Protein AF-A0A1H4I1L8-F1 (afdb_monomer_lite)

Sequence (146 aa):
MKNIEIVENYEEAVNKAAEKGLDIAHLDPDAAIMTVNSYLVMDGITLPLVPVDISDLKEHDILSLKDDITLEVEEYRIVKILEEKVKKYLVLVKVNEENENEYNLYFYAFEESQHDLIILTEEEWPMVEKLYELSHQKPDLDLQLI

Radius of gyration: 23.28 Å; chains: 1; bounding box: 66×33×59 Å

Secondary structure (DSSP, 8-state):
--------SHHHHHHHHHHHT---TTS-HHHHHHHHHHHHHHHHHS-------GGG--TT-EEEEEPTTT--EEEEEEEEEEEETTEEEEEEEETTTTTSSS---EEEEEETTTTEEEEPPTTTHHHHHHHHHHHHT-S-------

Structure (mmCIF, N/CA/C/O backbone):
data_AF-A0A1H4I1L8-F1
#
_entry.id   AF-A0A1H4I1L8-F1
#
loop_
_atom_site.group_PDB
_atom_site.id
_atom_site.type_symbol
_atom_site.label_atom_id
_atom_site.label_alt_id
_atom_site.label_comp_id
_atom_site.label_asym_id
_atom_site.label_entity_id
_atom_site.label_seq_id
_atom_site.pdbx_PDB_ins_code
_atom_site.Cartn_x
_atom_site.Cartn_y
_atom_site.Cartn_z
_atom_site.occupancy
_atom_site.B_iso_or_equiv
_atom_site.auth_seq_id
_atom_site.auth_comp_id
_atom_site.auth_asym_id
_atom_site.auth_atom_id
_atom_site.pdbx_PDB_model_num
ATOM 1 N N . MET A 1 1 ? -0.814 -17.414 -18.791 1.00 44.81 1 MET A N 1
ATOM 2 C CA . MET A 1 1 ? 0.552 -17.150 -19.289 1.00 44.81 1 MET A CA 1
ATOM 3 C C . MET A 1 1 ? 0.443 -16.144 -20.420 1.00 44.81 1 MET A C 1
ATOM 5 O O . MET A 1 1 ? -0.312 -16.405 -21.348 1.00 44.81 1 MET A O 1
ATOM 9 N N . LYS A 1 2 ? 1.098 -14.982 -20.309 1.00 54.66 2 LYS A N 1
ATOM 10 C CA . LYS A 1 2 ? 1.248 -14.065 -21.449 1.00 54.66 2 LYS A CA 1
ATOM 11 C C . LYS A 1 2 ? 2.267 -14.685 -22.409 1.00 54.66 2 LYS A C 1
ATOM 13 O O . LYS A 1 2 ? 3.287 -15.190 -21.949 1.00 54.66 2 LYS A O 1
ATOM 18 N N . ASN A 1 3 ? 1.986 -14.675 -23.709 1.00 60.00 3 ASN A N 1
ATOM 19 C CA . ASN A 1 3 ? 2.992 -15.033 -24.705 1.00 60.00 3 ASN A CA 1
ATOM 20 C C . ASN A 1 3 ? 4.014 -13.896 -24.755 1.00 60.00 3 ASN A C 1
ATOM 22 O O . ASN A 1 3 ? 3.646 -12.762 -25.059 1.00 60.00 3 ASN A O 1
ATOM 26 N N . ILE A 1 4 ? 5.263 -14.195 -24.402 1.00 66.00 4 ILE A N 1
ATOM 27 C CA . ILE A 1 4 ? 6.373 -13.252 -24.531 1.00 66.00 4 ILE A CA 1
ATOM 28 C C . ILE A 1 4 ? 6.835 -13.328 -25.984 1.00 66.00 4 ILE A C 1
ATOM 30 O O . ILE A 1 4 ? 7.295 -14.373 -26.441 1.00 66.00 4 ILE A O 1
ATOM 34 N N . GLU A 1 5 ? 6.649 -12.237 -26.714 1.00 74.69 5 GLU A N 1
ATOM 35 C CA . GLU A 1 5 ? 7.195 -12.061 -28.055 1.00 74.69 5 GLU A CA 1
ATOM 36 C C . GLU A 1 5 ? 8.675 -11.680 -27.917 1.00 74.69 5 GLU A C 1
ATOM 38 O O . GLU A 1 5 ? 8.996 -10.748 -27.179 1.00 74.69 5 GLU A O 1
ATOM 43 N N . ILE A 1 6 ? 9.567 -12.420 -28.577 1.00 83.88 6 ILE A N 1
ATOM 44 C CA . ILE A 1 6 ? 11.008 -12.138 -28.632 1.00 83.88 6 ILE A CA 1
ATOM 45 C C . ILE A 1 6 ? 11.375 -11.657 -30.035 1.00 83.88 6 ILE A C 1
ATOM 47 O O . ILE A 1 6 ? 10.738 -12.050 -31.008 1.00 83.88 6 ILE A O 1
ATOM 51 N N . VAL A 1 7 ? 12.394 -10.809 -30.128 1.00 87.31 7 VAL A N 1
ATOM 52 C CA . VAL A 1 7 ? 12.977 -10.349 -31.391 1.00 87.31 7 VAL A CA 1
ATOM 53 C C . VAL A 1 7 ? 14.155 -11.242 -31.773 1.00 87.31 7 VAL A C 1
ATOM 55 O O . VAL A 1 7 ? 14.965 -11.608 -30.917 1.00 87.31 7 VAL A O 1
ATOM 58 N N . GLU A 1 8 ? 14.264 -11.599 -33.050 1.00 83.94 8 GLU A N 1
ATOM 59 C CA . GLU A 1 8 ? 15.277 -12.553 -33.535 1.00 83.94 8 GLU A CA 1
ATOM 60 C C . GLU A 1 8 ? 16.363 -11.892 -34.391 1.00 83.94 8 GLU A C 1
ATOM 62 O O . GLU A 1 8 ? 17.405 -12.493 -34.657 1.00 83.94 8 GLU A O 1
ATOM 67 N N . ASN A 1 9 ? 16.148 -10.647 -34.819 1.00 90.06 9 ASN A N 1
ATOM 68 C CA . ASN A 1 9 ? 17.097 -9.901 -35.635 1.00 90.06 9 ASN A CA 1
ATOM 69 C C . ASN A 1 9 ? 17.178 -8.419 -35.240 1.00 90.06 9 ASN A C 1
ATOM 71 O O . ASN A 1 9 ? 16.366 -7.890 -34.480 1.00 90.06 9 ASN A O 1
ATOM 75 N N . TYR A 1 10 ? 18.203 -7.745 -35.763 1.00 86.81 10 TYR A N 1
ATOM 76 C CA . TYR A 1 10 ? 18.510 -6.363 -35.404 1.00 86.81 10 TYR A CA 1
ATOM 77 C C . TYR A 1 10 ? 17.438 -5.370 -35.867 1.00 86.81 10 TYR A C 1
ATOM 79 O O . TYR A 1 10 ? 17.158 -4.406 -35.165 1.00 86.81 10 TYR A O 1
ATOM 87 N N . GLU A 1 11 ? 16.809 -5.605 -37.019 1.00 89.88 11 GLU A N 1
ATOM 88 C CA . GLU A 1 11 ? 15.750 -4.732 -37.536 1.00 89.88 11 GLU A CA 1
ATOM 89 C C . GLU A 1 11 ? 14.512 -4.768 -36.627 1.00 89.88 11 GLU A C 1
ATOM 91 O O . GLU A 1 11 ? 13.980 -3.723 -36.247 1.00 89.88 11 GLU A O 1
ATOM 96 N N . GLU A 1 12 ? 14.106 -5.962 -36.193 1.00 88.06 12 GLU A N 1
ATOM 97 C CA . GLU A 1 12 ? 13.058 -6.151 -35.189 1.00 88.06 12 GLU A CA 1
ATOM 98 C C . GLU A 1 12 ? 13.422 -5.500 -33.853 1.00 88.06 12 GLU A C 1
ATOM 100 O O . GLU A 1 12 ? 12.587 -4.816 -33.258 1.00 88.06 12 GLU A O 1
ATOM 105 N N . ALA A 1 13 ? 14.671 -5.652 -33.403 1.00 86.88 13 ALA A N 1
ATOM 106 C CA . ALA A 1 13 ? 15.148 -5.030 -32.172 1.00 86.88 13 ALA A CA 1
ATOM 107 C C . ALA A 1 13 ? 15.086 -3.495 -32.238 1.00 86.88 13 ALA A C 1
ATOM 109 O O . ALA A 1 13 ? 14.633 -2.871 -31.282 1.00 86.88 13 ALA A O 1
ATOM 110 N N . VAL A 1 14 ? 15.464 -2.881 -33.364 1.00 88.25 14 VAL A N 1
ATOM 111 C CA . VAL A 1 14 ? 15.383 -1.423 -33.576 1.00 88.25 14 VAL A CA 1
ATOM 112 C C . VAL A 1 14 ? 13.940 -0.930 -33.551 1.00 88.25 14 VAL A C 1
ATOM 114 O O . VAL A 1 14 ? 13.639 0.038 -32.850 1.00 88.25 14 VAL A O 1
ATOM 117 N N . ASN A 1 15 ? 13.035 -1.612 -34.253 1.00 89.38 15 ASN A N 1
ATOM 118 C CA . ASN A 1 15 ? 11.621 -1.241 -34.270 1.00 89.38 15 ASN A CA 1
ATOM 119 C C . ASN A 1 15 ? 11.001 -1.349 -32.869 1.00 89.38 15 ASN A C 1
ATOM 121 O O . ASN A 1 15 ? 10.355 -0.413 -32.396 1.00 89.38 15 ASN A O 1
ATOM 125 N N . LYS A 1 16 ? 11.267 -2.450 -32.157 1.00 86.38 16 LYS A N 1
ATOM 126 C CA . LYS A 1 16 ? 10.734 -2.680 -30.808 1.00 86.38 16 LYS A CA 1
ATOM 127 C C . LYS A 1 16 ? 11.350 -1.742 -29.766 1.00 86.38 16 LYS A C 1
ATOM 129 O O . LYS A 1 16 ? 10.652 -1.289 -28.861 1.00 86.38 16 LYS A O 1
ATOM 134 N N . ALA A 1 17 ? 12.635 -1.410 -29.898 1.00 87.06 17 ALA A N 1
ATOM 135 C CA . ALA A 1 17 ? 13.300 -0.427 -29.047 1.00 87.06 17 ALA A CA 1
ATOM 136 C C . ALA A 1 17 ? 12.702 0.973 -29.225 1.00 87.06 17 ALA A C 1
ATOM 138 O O . ALA A 1 17 ? 12.465 1.657 -28.232 1.00 87.06 17 ALA A O 1
ATOM 139 N N . ALA A 1 18 ? 12.382 1.373 -30.461 1.00 87.88 18 ALA A N 1
ATOM 140 C CA . ALA A 1 18 ? 11.712 2.641 -30.736 1.00 87.88 18 ALA A CA 1
ATOM 141 C C . ALA A 1 18 ? 10.293 2.693 -30.139 1.00 87.88 18 ALA A C 1
ATOM 143 O O . ALA A 1 18 ? 9.923 3.700 -29.540 1.00 87.88 18 ALA A O 1
ATOM 144 N N . GLU A 1 19 ? 9.522 1.603 -30.235 1.00 85.94 19 GLU A N 1
ATOM 145 C CA . GLU A 1 19 ? 8.193 1.492 -29.607 1.00 85.94 19 GLU A CA 1
ATOM 146 C C . GLU A 1 19 ? 8.245 1.601 -28.075 1.00 85.94 19 GLU A C 1
ATOM 148 O O . GLU A 1 19 ? 7.335 2.159 -27.461 1.00 85.94 19 GLU A O 1
ATOM 153 N N . LYS A 1 20 ? 9.299 1.060 -27.452 1.00 81.81 20 LYS A N 1
ATOM 154 C CA . LYS A 1 20 ? 9.466 0.992 -25.990 1.00 81.81 20 LYS A CA 1
ATOM 155 C C . LYS A 1 20 ? 10.345 2.107 -25.406 1.00 81.81 20 LYS A C 1
ATOM 157 O O . LYS A 1 20 ? 10.517 2.158 -24.192 1.00 81.81 20 LYS A O 1
ATOM 162 N N . GLY A 1 21 ? 10.888 2.998 -26.237 1.00 85.75 21 GLY A N 1
ATOM 163 C CA . GLY A 1 21 ? 11.751 4.104 -25.805 1.00 85.75 21 GLY A CA 1
ATOM 164 C C . GLY A 1 21 ? 13.131 3.677 -25.285 1.00 85.75 21 GLY A C 1
ATOM 165 O O . GLY A 1 21 ? 13.705 4.371 -24.449 1.00 85.75 21 GLY A O 1
ATOM 166 N N . LEU A 1 22 ? 13.661 2.542 -25.747 1.00 85.94 22 LEU A N 1
ATOM 167 C CA . LEU A 1 22 ? 14.980 2.034 -25.358 1.00 85.94 22 LEU A CA 1
ATOM 168 C C . LEU A 1 22 ? 16.076 2.613 -26.262 1.00 85.94 22 LEU A C 1
ATOM 170 O O . LEU A 1 22 ? 15.971 2.551 -27.487 1.00 85.94 22 LEU A O 1
ATOM 174 N N . ASP A 1 23 ? 17.158 3.121 -25.669 1.00 88.56 23 ASP A N 1
ATOM 175 C CA . ASP A 1 23 ? 18.343 3.541 -26.425 1.00 88.56 23 ASP A CA 1
ATOM 176 C C . ASP A 1 23 ? 19.295 2.358 -26.648 1.00 88.56 23 ASP A C 1
ATOM 178 O O . ASP A 1 23 ? 19.990 1.914 -25.733 1.00 88.56 23 ASP A O 1
ATOM 182 N N . ILE A 1 24 ? 19.324 1.864 -27.887 1.00 87.12 24 ILE A N 1
ATOM 183 C CA . ILE A 1 24 ? 20.206 0.777 -28.340 1.00 87.12 24 ILE A CA 1
ATOM 184 C C . ILE A 1 24 ? 21.128 1.203 -29.492 1.00 87.12 24 ILE A C 1
ATOM 186 O O . ILE A 1 24 ? 21.818 0.368 -30.072 1.00 87.12 24 ILE A O 1
ATOM 190 N N . ALA A 1 25 ? 21.149 2.492 -29.852 1.00 84.31 25 ALA A N 1
ATOM 191 C CA . ALA A 1 25 ? 21.831 2.976 -31.059 1.00 84.31 25 ALA A CA 1
ATOM 192 C C . ALA A 1 25 ? 23.363 2.845 -30.992 1.00 84.31 25 ALA A C 1
ATOM 194 O O . ALA A 1 25 ? 24.045 2.873 -32.015 1.00 84.31 25 ALA A O 1
ATOM 195 N N . HIS A 1 26 ? 23.901 2.715 -29.780 1.00 87.56 26 HIS A N 1
ATOM 196 C CA . HIS A 1 26 ? 25.325 2.576 -29.494 1.00 87.56 26 HIS A CA 1
ATOM 197 C C . HIS A 1 26 ? 25.774 1.113 -29.327 1.00 87.56 26 HIS A C 1
ATOM 199 O O . HIS A 1 26 ? 26.961 0.868 -29.111 1.00 87.56 26 HIS A O 1
ATOM 205 N N . LEU A 1 27 ? 24.843 0.155 -29.396 1.00 87.38 27 LEU A N 1
ATOM 206 C CA . LEU A 1 27 ? 25.108 -1.266 -29.193 1.00 87.38 27 LEU A CA 1
ATOM 207 C C . LEU A 1 27 ? 25.372 -1.975 -30.522 1.00 87.38 27 LEU A C 1
ATOM 209 O O . LEU A 1 27 ? 24.819 -1.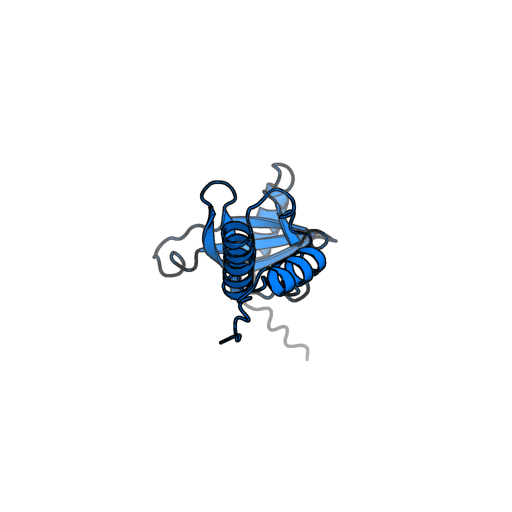615 -31.564 1.00 87.38 27 LEU A O 1
ATOM 213 N N . ASP A 1 28 ? 26.209 -3.010 -30.479 1.00 90.25 28 ASP A N 1
ATOM 214 C CA . ASP A 1 28 ? 26.336 -3.937 -31.598 1.00 90.25 28 ASP A CA 1
ATOM 215 C C . ASP A 1 28 ? 25.038 -4.753 -31.788 1.00 90.25 28 ASP A C 1
ATOM 217 O O . ASP A 1 28 ? 24.216 -4.837 -30.869 1.00 90.25 28 ASP A O 1
ATOM 221 N N . PRO A 1 29 ? 24.818 -5.341 -32.979 1.00 86.69 29 PRO A N 1
ATOM 222 C CA . PRO A 1 29 ? 23.552 -5.988 -33.308 1.00 86.69 29 PRO A CA 1
ATOM 223 C C . PRO A 1 29 ? 23.115 -7.083 -32.330 1.00 86.69 29 PRO A C 1
ATOM 225 O O . PRO A 1 29 ? 21.937 -7.142 -31.975 1.00 86.69 29 PRO A O 1
ATOM 228 N N . ASP A 1 30 ? 24.050 -7.904 -31.852 1.00 87.81 30 ASP A N 1
ATOM 229 C CA . ASP A 1 30 ? 23.746 -9.003 -30.934 1.00 87.81 30 ASP A CA 1
ATOM 230 C C . ASP A 1 30 ? 23.407 -8.461 -29.535 1.00 87.81 30 ASP A C 1
ATOM 232 O O . ASP A 1 30 ? 22.431 -8.890 -28.908 1.00 87.81 30 ASP A O 1
ATOM 236 N N . ALA A 1 31 ? 24.151 -7.454 -29.063 1.00 85.75 31 ALA A N 1
ATOM 237 C CA . ALA A 1 31 ? 23.878 -6.777 -27.795 1.00 85.75 31 ALA A CA 1
ATOM 238 C C . ALA A 1 31 ? 22.544 -6.009 -27.797 1.00 85.75 31 ALA A C 1
ATOM 240 O O . ALA A 1 31 ? 21.841 -5.986 -26.781 1.00 85.75 31 ALA A O 1
ATOM 241 N N . ALA A 1 32 ? 22.163 -5.420 -28.931 1.00 87.31 32 ALA A N 1
ATOM 242 C CA . ALA A 1 32 ? 20.878 -4.751 -29.104 1.00 87.31 32 ALA A CA 1
ATOM 243 C C . ALA A 1 32 ? 19.704 -5.741 -29.007 1.00 87.31 32 ALA A C 1
ATOM 245 O O . ALA A 1 32 ? 18.766 -5.507 -28.243 1.00 87.31 32 ALA A O 1
ATOM 246 N N . ILE A 1 33 ? 19.787 -6.879 -29.708 1.00 88.81 33 ILE A N 1
ATOM 247 C CA . ILE A 1 33 ? 18.779 -7.953 -29.650 1.00 88.81 33 ILE A CA 1
ATOM 248 C C . ILE A 1 33 ? 18.633 -8.471 -28.215 1.00 88.81 33 ILE A C 1
ATOM 250 O O . ILE A 1 33 ? 17.521 -8.587 -27.697 1.00 88.81 33 ILE A O 1
ATOM 254 N N . MET A 1 34 ? 19.752 -8.741 -27.538 1.00 86.81 34 MET A N 1
ATOM 255 C CA . MET A 1 34 ? 19.739 -9.264 -26.171 1.00 86.81 34 MET A CA 1
ATOM 256 C C . MET A 1 34 ? 19.155 -8.263 -25.166 1.00 86.81 34 MET A C 1
ATOM 258 O O . MET A 1 34 ? 18.388 -8.659 -24.285 1.00 86.81 34 MET A O 1
ATOM 262 N N . THR A 1 35 ? 19.468 -6.973 -25.311 1.00 85.81 35 THR A N 1
ATOM 263 C CA . THR A 1 35 ? 18.924 -5.895 -24.469 1.00 85.81 35 THR A CA 1
ATOM 264 C C . THR A 1 35 ? 17.409 -5.784 -24.621 1.00 85.81 35 THR A C 1
ATOM 266 O O . THR A 1 35 ? 16.686 -5.782 -23.624 1.00 85.81 35 THR A O 1
ATOM 269 N N . VAL A 1 36 ? 16.915 -5.765 -25.862 1.00 86.12 36 VAL A N 1
ATOM 270 C CA . VAL A 1 36 ? 15.477 -5.681 -26.148 1.00 86.12 36 VAL A CA 1
ATOM 271 C C . VAL A 1 36 ? 14.745 -6.924 -25.644 1.00 86.12 36 VAL A C 1
ATOM 273 O O . VAL A 1 36 ? 13.735 -6.793 -24.960 1.00 86.12 36 VAL A O 1
ATOM 276 N N . ASN A 1 37 ? 15.274 -8.126 -25.883 1.00 87.00 37 ASN A N 1
ATOM 277 C CA . ASN A 1 37 ? 14.667 -9.364 -25.386 1.00 87.00 37 ASN A CA 1
ATOM 278 C C . ASN A 1 37 ? 14.639 -9.434 -23.860 1.00 87.00 37 ASN A C 1
ATOM 280 O O . ASN A 1 37 ? 13.630 -9.831 -23.283 1.00 87.00 37 ASN A O 1
ATOM 284 N N . SER A 1 38 ? 15.712 -9.005 -23.196 1.00 83.44 38 SER A N 1
ATOM 285 C CA . SER A 1 38 ? 15.755 -8.952 -21.733 1.00 83.44 38 SER A CA 1
ATOM 286 C C . SER A 1 38 ? 14.690 -8.003 -21.188 1.00 83.44 38 SER A C 1
ATOM 288 O O . SER A 1 38 ? 14.006 -8.339 -20.225 1.00 83.44 38 SER A O 1
ATOM 290 N N . TYR A 1 39 ? 14.492 -6.856 -21.841 1.00 83.94 39 TYR A N 1
ATOM 291 C CA . TYR A 1 39 ? 13.427 -5.926 -21.490 1.00 83.94 39 TYR A CA 1
ATOM 292 C C . TYR A 1 39 ? 12.033 -6.526 -21.716 1.00 83.94 39 TYR A C 1
ATOM 294 O O . TYR A 1 39 ? 11.199 -6.444 -20.825 1.00 83.94 39 TYR A O 1
ATOM 302 N N . LEU A 1 40 ? 11.773 -7.172 -22.858 1.00 82.25 40 LEU A N 1
ATOM 303 C CA . LEU A 1 40 ? 10.475 -7.800 -23.159 1.00 82.25 40 LEU A CA 1
ATOM 304 C C . LEU A 1 40 ? 10.135 -8.935 -22.188 1.00 82.25 40 LEU A C 1
ATOM 306 O O . LEU A 1 40 ? 8.981 -9.098 -21.792 1.00 82.25 40 LEU A O 1
ATOM 310 N N . VAL A 1 41 ? 11.142 -9.708 -21.783 1.00 80.50 41 VAL A N 1
ATOM 311 C CA . VAL A 1 41 ? 10.998 -10.753 -20.768 1.00 80.50 41 VAL A CA 1
ATOM 312 C C . VAL A 1 41 ? 10.717 -10.132 -19.403 1.00 80.50 41 VAL A C 1
ATOM 314 O O . VAL A 1 41 ? 9.799 -10.583 -18.723 1.00 80.50 41 VAL A O 1
ATOM 317 N N . MET A 1 42 ? 11.445 -9.081 -19.015 1.00 73.12 42 MET A N 1
ATOM 318 C CA . MET A 1 42 ? 11.191 -8.368 -17.761 1.00 73.12 42 MET A CA 1
ATOM 319 C C . MET A 1 42 ? 9.791 -7.750 -17.745 1.00 73.12 42 MET A C 1
ATOM 321 O O . MET A 1 42 ? 9.049 -8.050 -16.825 1.00 73.12 42 MET A O 1
ATOM 325 N N . ASP A 1 43 ? 9.389 -7.016 -18.786 1.00 69.81 43 ASP A N 1
ATOM 326 C CA . ASP A 1 43 ? 8.043 -6.435 -18.973 1.00 69.81 43 ASP A CA 1
ATOM 327 C C . ASP A 1 43 ? 6.941 -7.517 -18.956 1.00 69.81 43 ASP A C 1
ATOM 329 O O . ASP A 1 43 ? 5.840 -7.322 -18.438 1.00 69.81 43 ASP A O 1
ATOM 333 N N . GLY A 1 44 ? 7.241 -8.702 -19.500 1.00 63.78 44 GLY A N 1
ATOM 334 C CA . GLY A 1 44 ? 6.335 -9.850 -19.538 1.00 63.78 44 GLY A CA 1
ATOM 335 C C . GLY A 1 44 ? 6.191 -10.603 -18.210 1.00 63.78 44 GLY A C 1
ATOM 336 O O . GLY A 1 44 ? 5.128 -11.185 -17.966 1.00 63.78 44 GLY A O 1
ATOM 337 N N . ILE A 1 45 ? 7.234 -10.607 -17.370 1.00 6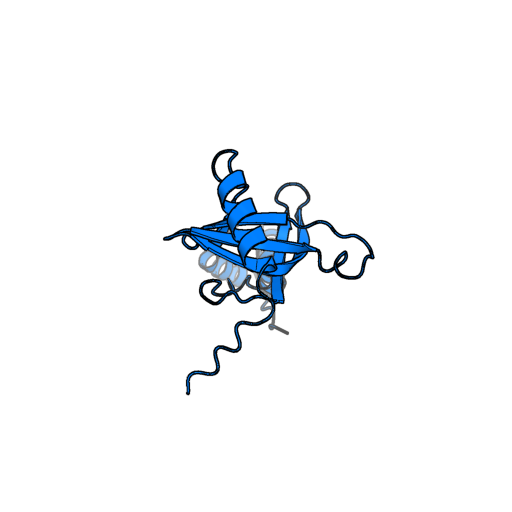4.75 45 ILE A N 1
ATOM 338 C CA . ILE A 1 45 ? 7.262 -11.252 -16.043 1.00 64.75 45 ILE A CA 1
ATOM 339 C C . ILE A 1 45 ? 6.839 -10.277 -14.944 1.00 64.75 45 ILE A C 1
ATOM 341 O O . ILE A 1 45 ? 6.230 -10.704 -13.961 1.00 64.75 45 ILE A O 1
ATOM 345 N N . THR A 1 46 ? 7.106 -8.978 -15.102 1.00 55.38 46 THR A N 1
ATOM 346 C CA . THR A 1 46 ? 6.501 -7.957 -14.257 1.00 55.38 46 THR A CA 1
ATOM 347 C C . THR A 1 46 ? 5.003 -8.036 -14.482 1.00 55.38 46 THR A C 1
ATOM 349 O O . THR A 1 46 ? 4.478 -7.674 -15.538 1.00 55.38 46 THR A O 1
ATOM 352 N N . LEU A 1 47 ? 4.298 -8.577 -13.486 1.00 52.59 47 LEU A N 1
ATOM 353 C CA . LEU A 1 47 ? 2.862 -8.402 -13.385 1.00 52.59 47 LEU A CA 1
ATOM 354 C C . LEU A 1 47 ? 2.604 -6.909 -13.604 1.00 52.59 47 LEU A C 1
ATOM 356 O O . LEU A 1 47 ? 3.308 -6.097 -12.995 1.00 52.59 47 LEU A O 1
ATOM 360 N N . PRO A 1 48 ? 1.636 -6.513 -14.450 1.00 41.06 48 PRO A N 1
ATOM 361 C CA . PRO A 1 48 ? 1.115 -5.177 -14.282 1.00 41.06 48 PRO A CA 1
ATOM 362 C C . PRO A 1 48 ? 0.704 -5.123 -12.810 1.00 41.06 48 PRO A C 1
ATOM 364 O O . PRO A 1 48 ? -0.142 -5.919 -12.390 1.00 41.06 48 PRO A O 1
ATOM 367 N N . LEU A 1 49 ? 1.319 -4.234 -12.023 1.00 46.72 49 LEU A N 1
ATOM 368 C CA . LEU A 1 49 ? 0.574 -3.635 -10.932 1.00 46.72 49 LEU A CA 1
ATOM 369 C C . LEU A 1 49 ? -0.589 -2.981 -11.659 1.00 46.72 49 LEU A C 1
ATOM 371 O O . LEU A 1 49 ? -0.478 -1.875 -12.172 1.00 46.72 49 LEU A O 1
ATOM 375 N N . VAL A 1 50 ? -1.666 -3.738 -11.846 1.00 40.41 50 VAL A N 1
ATOM 376 C CA . VAL A 1 50 ? -2.965 -3.127 -11.994 1.00 40.41 50 VAL A CA 1
ATOM 377 C C . VAL A 1 50 ? -3.075 -2.384 -10.674 1.00 40.41 50 VAL A C 1
ATOM 379 O O . VAL A 1 50 ? -3.077 -3.063 -9.642 1.00 40.41 50 VAL A O 1
ATOM 382 N N . PRO A 1 51 ? -3.027 -1.039 -10.658 1.00 41.84 51 PRO A N 1
ATOM 383 C CA . PRO A 1 51 ? -3.421 -0.346 -9.455 1.00 41.84 51 PRO A CA 1
ATOM 384 C C . PRO A 1 51 ? -4.838 -0.846 -9.218 1.00 41.84 51 PRO A C 1
ATOM 386 O O . PRO A 1 51 ? -5.729 -0.639 -10.047 1.00 41.84 51 PRO A O 1
ATOM 389 N N . VAL A 1 52 ? -5.007 -1.660 -8.177 1.00 44.38 52 VAL A N 1
ATOM 390 C CA . VAL A 1 52 ? -6.339 -1.951 -7.671 1.00 44.38 52 VAL A CA 1
ATOM 391 C C . VAL A 1 52 ? -6.930 -0.574 -7.446 1.00 44.38 52 VAL A C 1
ATOM 393 O O . VAL A 1 52 ? -6.275 0.263 -6.833 1.00 44.38 52 VAL A O 1
ATOM 396 N N . ASP A 1 53 ? -8.084 -0.304 -8.042 1.00 47.06 53 ASP A N 1
ATOM 397 C CA . ASP A 1 53 ? -8.795 0.945 -7.822 1.00 47.06 53 ASP A CA 1
ATOM 398 C C . ASP A 1 53 ? -9.201 0.967 -6.342 1.00 47.06 53 ASP A C 1
ATOM 400 O O . ASP A 1 53 ? -10.205 0.393 -5.928 1.00 47.06 53 ASP A O 1
ATOM 404 N N . ILE A 1 54 ? -8.315 1.512 -5.510 1.00 52.59 54 ILE A N 1
ATOM 405 C CA . ILE A 1 54 ? -8.396 1.453 -4.048 1.00 52.59 54 ILE A CA 1
ATOM 406 C C . ILE A 1 54 ? -9.399 2.470 -3.485 1.00 52.59 54 ILE A C 1
ATOM 408 O O . ILE A 1 54 ? -9.666 2.501 -2.285 1.00 52.59 54 ILE A O 1
ATOM 412 N N . SER A 1 55 ? -10.070 3.211 -4.370 1.00 53.84 55 SER A N 1
ATOM 413 C CA . SER A 1 55 ? -11.342 3.884 -4.098 1.00 53.84 55 SER A CA 1
ATOM 414 C C . SER A 1 55 ? -12.400 2.920 -3.526 1.00 53.84 55 SER A C 1
ATOM 416 O O . SER A 1 55 ? -13.269 3.351 -2.769 1.00 53.84 55 SE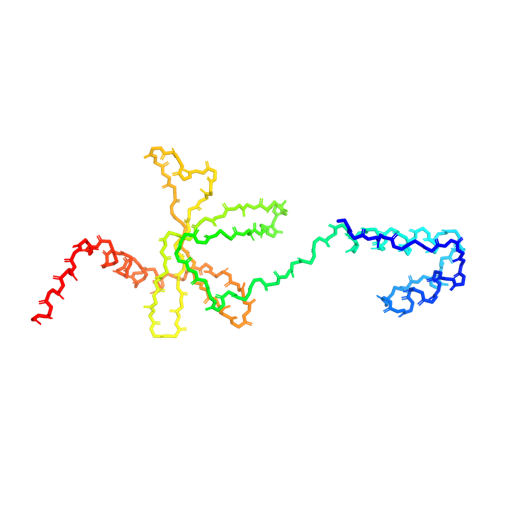R A O 1
ATOM 418 N N . ASP A 1 56 ? -12.290 1.623 -3.844 1.00 68.00 56 ASP A N 1
ATOM 419 C CA . ASP A 1 56 ? -13.177 0.542 -3.397 1.00 68.00 56 ASP A CA 1
ATOM 420 C C . ASP A 1 56 ? -12.607 -0.305 -2.241 1.00 68.00 56 ASP A C 1
ATOM 422 O O . ASP A 1 56 ? -13.130 -1.394 -1.982 1.00 68.00 56 ASP A O 1
ATOM 426 N N . LEU A 1 57 ? -11.561 0.162 -1.540 1.00 75.94 57 LEU A N 1
ATOM 427 C CA . LEU A 1 57 ? -10.989 -0.573 -0.406 1.00 75.94 57 LEU A CA 1
ATOM 428 C C . LEU A 1 57 ? -12.039 -0.914 0.648 1.00 75.94 57 LEU A C 1
ATOM 430 O O . LEU A 1 57 ? -12.792 -0.056 1.114 1.00 75.94 57 LEU A O 1
ATOM 434 N N . LYS A 1 58 ? -12.043 -2.181 1.060 1.00 82.38 58 LYS A N 1
ATOM 435 C CA . LYS A 1 58 ? -12.923 -2.715 2.096 1.00 82.38 58 LYS A CA 1
ATOM 436 C C . LYS A 1 58 ? -12.120 -3.308 3.236 1.00 82.38 58 LYS A C 1
ATOM 438 O O . LYS A 1 58 ? -10.979 -3.744 3.098 1.00 82.38 58 LYS A O 1
ATOM 443 N N . GLU A 1 59 ? -12.762 -3.354 4.395 1.00 84.75 59 GLU A N 1
ATOM 444 C CA . GLU A 1 59 ? -12.266 -4.156 5.506 1.00 84.75 59 GLU A CA 1
ATOM 445 C C . GLU A 1 59 ? -12.101 -5.612 5.046 1.00 84.75 59 GLU A C 1
ATOM 447 O O . GLU A 1 59 ? -12.921 -6.139 4.293 1.00 84.75 59 GLU A O 1
ATOM 452 N N . HIS A 1 60 ? -11.030 -6.245 5.514 1.00 86.44 60 HIS A N 1
ATOM 453 C CA . HIS A 1 60 ? -10.538 -7.574 5.150 1.00 86.44 60 HIS A CA 1
ATOM 454 C C . HIS A 1 60 ? -9.850 -7.720 3.788 1.00 86.44 60 HIS A C 1
ATOM 456 O O . HIS A 1 60 ? -9.305 -8.805 3.539 1.00 86.44 60 HIS A O 1
ATOM 462 N N . ASP A 1 61 ? -9.794 -6.670 2.962 1.00 86.44 61 ASP A N 1
ATOM 463 C CA . ASP A 1 61 ? -8.964 -6.681 1.754 1.00 86.44 61 ASP A CA 1
ATOM 464 C C . ASP A 1 61 ? -7.480 -6.852 2.109 1.00 86.44 61 ASP A C 1
ATOM 466 O O . ASP A 1 61 ? -7.028 -6.481 3.198 1.00 86.44 61 ASP A O 1
ATOM 470 N N . ILE A 1 62 ? -6.725 -7.446 1.182 1.00 87.31 62 ILE A N 1
ATOM 471 C CA . ILE A 1 62 ? -5.283 -7.666 1.316 1.00 87.31 62 ILE A CA 1
ATOM 472 C C . ILE A 1 62 ? -4.554 -6.682 0.404 1.00 87.31 62 ILE A C 1
ATOM 474 O O . ILE A 1 62 ? -4.806 -6.624 -0.799 1.00 87.31 62 ILE A O 1
ATOM 478 N N . LEU A 1 63 ? -3.632 -5.933 0.995 1.00 86.19 63 LEU A N 1
ATOM 479 C CA . LEU A 1 63 ? -2.711 -5.026 0.336 1.00 86.19 63 LEU A CA 1
ATOM 480 C C . LEU A 1 63 ? -1.337 -5.681 0.238 1.00 86.19 63 LEU A C 1
ATOM 482 O O . LEU A 1 63 ? -0.810 -6.173 1.234 1.00 86.19 63 LEU A O 1
ATOM 486 N N . SER A 1 64 ? -0.732 -5.640 -0.944 1.00 85.31 64 SER A N 1
ATOM 487 C CA . SER A 1 64 ? 0.683 -5.969 -1.118 1.00 85.31 64 SER A CA 1
ATOM 488 C C . SER A 1 64 ? 1.477 -4.670 -1.097 1.00 85.31 64 SER A C 1
ATOM 490 O O . SER A 1 64 ? 1.394 -3.877 -2.036 1.00 85.31 64 SER A O 1
ATOM 492 N N . LEU A 1 65 ? 2.221 -4.440 -0.021 1.00 82.56 65 LEU A N 1
ATOM 493 C CA . LEU A 1 65 ? 3.058 -3.259 0.145 1.00 82.56 65 LEU A CA 1
ATOM 494 C C . LEU A 1 65 ? 4.502 -3.632 -0.153 1.00 82.56 65 LEU A C 1
ATOM 496 O O . LEU A 1 65 ? 4.999 -4.657 0.311 1.00 82.56 65 LEU A O 1
ATOM 500 N N . LYS A 1 66 ? 5.172 -2.799 -0.944 1.00 79.69 66 LYS A N 1
ATOM 501 C CA . LYS A 1 66 ? 6.597 -2.938 -1.208 1.00 79.69 66 LYS A CA 1
ATOM 502 C C . LYS A 1 66 ? 7.351 -1.956 -0.327 1.00 79.69 66 LYS A C 1
ATOM 504 O O . LYS A 1 66 ? 7.071 -0.764 -0.370 1.00 79.69 66 LYS A O 1
ATOM 509 N N . ASP A 1 67 ? 8.304 -2.460 0.440 1.00 71.38 67 ASP A N 1
ATOM 510 C CA . ASP A 1 67 ? 9.211 -1.613 1.205 1.00 71.38 67 ASP A CA 1
ATOM 511 C C . ASP A 1 67 ? 10.261 -1.011 0.256 1.00 71.38 67 ASP A C 1
ATOM 513 O O . ASP A 1 67 ? 10.953 -1.728 -0.471 1.00 71.38 67 ASP A O 1
ATOM 517 N N . ASP A 1 68 ? 10.376 0.316 0.229 1.00 67.94 68 ASP A N 1
ATOM 518 C CA . ASP A 1 68 ? 11.303 1.015 -0.669 1.00 67.94 68 ASP A CA 1
ATOM 519 C C . ASP A 1 68 ? 12.784 0.816 -0.302 1.00 67.94 68 ASP A C 1
ATOM 521 O O . ASP A 1 68 ? 13.666 1.024 -1.140 1.00 67.94 68 ASP A O 1
ATOM 525 N N . ILE A 1 69 ? 13.079 0.407 0.935 1.00 72.12 69 ILE A N 1
ATOM 526 C CA . ILE A 1 69 ? 14.431 0.181 1.452 1.00 72.12 69 ILE A CA 1
ATOM 527 C C . ILE A 1 69 ? 14.857 -1.265 1.197 1.00 72.12 69 ILE A C 1
ATOM 529 O O . ILE A 1 69 ? 15.942 -1.502 0.662 1.00 72.12 69 ILE A O 1
ATOM 533 N N . THR A 1 70 ? 14.033 -2.237 1.594 1.00 74.44 70 THR A N 1
ATOM 534 C CA . THR A 1 70 ? 14.376 -3.666 1.478 1.00 74.44 70 THR A CA 1
ATOM 535 C C . THR A 1 70 ? 13.977 -4.262 0.130 1.00 74.44 70 THR A C 1
ATOM 537 O O . THR A 1 70 ? 14.507 -5.305 -0.254 1.00 74.44 70 THR A O 1
ATOM 540 N N . LEU A 1 71 ? 13.091 -3.592 -0.618 1.00 74.44 71 LEU A N 1
ATOM 541 C CA . LEU A 1 71 ? 12.445 -4.074 -1.845 1.00 74.44 71 LEU A CA 1
ATOM 542 C C . LEU A 1 71 ? 11.610 -5.346 -1.651 1.00 74.44 71 LEU A C 1
ATOM 544 O O . LEU A 1 71 ? 11.149 -5.925 -2.641 1.00 74.44 71 LEU A O 1
ATOM 548 N N . GLU A 1 72 ? 11.407 -5.771 -0.406 1.00 77.62 72 GLU A N 1
ATOM 549 C CA . GLU A 1 72 ? 10.558 -6.903 -0.072 1.00 77.62 72 GLU A CA 1
ATOM 550 C C . GLU A 1 72 ? 9.090 -6.506 -0.221 1.00 77.62 72 GLU A C 1
ATOM 552 O O . GLU A 1 72 ? 8.692 -5.370 0.044 1.00 77.62 72 GLU A O 1
ATOM 557 N N . VAL A 1 73 ? 8.291 -7.456 -0.701 1.00 81.19 73 VAL A N 1
ATOM 558 C CA . VAL A 1 73 ? 6.843 -7.304 -0.795 1.00 81.19 73 VAL A CA 1
ATOM 559 C C . VAL A 1 73 ? 6.239 -8.053 0.378 1.00 81.19 73 VAL A C 1
ATOM 561 O O . VAL A 1 73 ? 6.414 -9.266 0.496 1.00 81.19 73 VAL A O 1
ATOM 564 N N . GLU A 1 74 ? 5.530 -7.326 1.226 1.00 84.19 74 GLU A N 1
ATOM 565 C CA . GLU A 1 74 ? 4.803 -7.867 2.365 1.00 84.19 74 GLU A CA 1
ATOM 566 C C . GLU A 1 74 ? 3.295 -7.708 2.152 1.00 84.19 74 GLU A C 1
ATOM 568 O O . GLU A 1 74 ? 2.820 -6.753 1.534 1.00 84.19 74 GLU A O 1
ATOM 573 N N . GLU A 1 75 ? 2.528 -8.665 2.669 1.00 88.31 75 GLU A N 1
ATOM 574 C CA . GLU A 1 75 ? 1.072 -8.659 2.579 1.00 88.31 75 GLU A CA 1
ATOM 575 C C . GLU A 1 75 ? 0.456 -8.213 3.902 1.00 88.31 75 GLU A C 1
ATOM 577 O O . GLU A 1 75 ? 0.770 -8.738 4.974 1.00 88.31 75 GLU A O 1
ATOM 582 N N . TYR A 1 76 ? -0.469 -7.266 3.808 1.00 89.62 76 TYR A N 1
ATOM 583 C CA . TYR A 1 76 ? -1.173 -6.677 4.933 1.00 89.62 76 TYR A CA 1
ATOM 584 C C . TYR A 1 76 ? -2.674 -6.808 4.730 1.00 89.62 76 TYR A C 1
ATOM 586 O O . TYR A 1 76 ? -3.186 -6.504 3.657 1.00 89.62 76 TYR A O 1
ATOM 594 N N . ARG A 1 77 ? -3.406 -7.213 5.764 1.00 88.88 77 ARG A N 1
ATOM 595 C CA . ARG A 1 77 ? -4.867 -7.196 5.762 1.00 88.88 77 ARG A CA 1
ATOM 596 C C . ARG A 1 77 ? -5.379 -5.904 6.377 1.00 88.88 77 ARG A C 1
ATOM 598 O O . ARG A 1 77 ? -4.929 -5.502 7.449 1.00 88.88 77 ARG A O 1
ATOM 605 N N . ILE A 1 78 ? -6.373 -5.300 5.736 1.00 90.25 78 ILE A N 1
ATOM 606 C CA . ILE A 1 78 ? -7.108 -4.168 6.295 1.00 90.25 78 ILE A CA 1
ATOM 607 C C . ILE A 1 78 ? -8.018 -4.680 7.409 1.00 90.25 78 ILE A C 1
ATOM 609 O O . ILE A 1 78 ? -8.995 -5.381 7.163 1.00 90.25 78 ILE A O 1
ATOM 613 N N . VAL A 1 79 ? -7.706 -4.325 8.649 1.00 90.12 79 VAL A N 1
ATOM 614 C CA . VAL A 1 79 ? -8.531 -4.643 9.820 1.00 90.12 79 VAL A CA 1
ATOM 615 C C . VAL A 1 79 ? -9.688 -3.660 9.929 1.00 90.12 79 VAL A C 1
ATOM 617 O O . VAL A 1 79 ? -10.816 -4.045 10.230 1.00 90.12 79 VAL A O 1
ATOM 620 N N . LYS A 1 80 ? -9.406 -2.378 9.684 1.00 87.94 80 LYS A N 1
ATOM 621 C CA . LYS A 1 80 ? -10.384 -1.303 9.800 1.00 87.94 80 LYS A CA 1
ATOM 622 C C . LYS A 1 80 ? -10.055 -0.168 8.846 1.00 87.94 80 LYS A C 1
ATOM 624 O O . LYS A 1 80 ? -8.883 0.151 8.644 1.00 87.94 80 LYS A O 1
ATOM 629 N N . ILE A 1 81 ? -11.098 0.470 8.329 1.00 88.94 81 ILE A N 1
ATOM 630 C CA . ILE A 1 81 ? -10.993 1.748 7.625 1.00 88.94 81 ILE A CA 1
ATOM 631 C C . ILE A 1 81 ? -11.645 2.802 8.515 1.00 88.94 81 ILE A C 1
ATOM 633 O O . ILE A 1 81 ? -12.816 2.689 8.878 1.00 88.94 81 ILE A O 1
ATOM 637 N N . LEU A 1 82 ? -10.867 3.802 8.917 1.00 88.81 82 LEU A N 1
ATOM 638 C CA . LEU A 1 82 ? -11.338 4.924 9.722 1.00 88.81 82 LEU A CA 1
ATOM 639 C C . LEU A 1 82 ? -11.427 6.153 8.823 1.00 88.81 82 LEU A C 1
ATOM 641 O O . LEU A 1 82 ? -10.519 6.426 8.041 1.00 88.81 82 LEU A O 1
ATOM 645 N N . GLU A 1 83 ? -12.502 6.920 8.950 1.00 85.19 83 GLU A N 1
ATOM 646 C CA . GLU A 1 83 ? -12.728 8.100 8.119 1.00 85.19 83 GLU A CA 1
ATOM 647 C C . GLU A 1 83 ? -12.986 9.325 8.992 1.00 85.19 83 GLU A C 1
ATOM 649 O O . GLU A 1 83 ? -13.800 9.285 9.916 1.00 85.19 83 GLU A O 1
ATOM 654 N N . GLU A 1 84 ? -12.315 10.431 8.672 1.00 80.69 84 GLU A N 1
ATOM 655 C CA . GLU A 1 84 ? -12.583 11.742 9.260 1.00 80.69 84 GLU A CA 1
ATOM 656 C C . GLU A 1 84 ? -12.564 12.798 8.153 1.00 80.69 84 GLU A C 1
ATOM 658 O O . GLU A 1 84 ? -11.529 13.126 7.565 1.00 80.69 84 GLU A O 1
ATOM 663 N N . LYS A 1 85 ? -13.739 13.378 7.890 1.00 80.06 85 LYS A N 1
ATOM 664 C CA . LYS A 1 85 ? -13.970 14.377 6.837 1.00 80.06 85 LYS A CA 1
ATOM 665 C C . LYS A 1 85 ? -13.589 13.860 5.445 1.00 80.06 85 LYS A C 1
ATOM 667 O O . LYS A 1 85 ? -14.395 13.200 4.810 1.00 80.06 85 LYS A O 1
ATOM 672 N N . VAL A 1 86 ? -12.403 14.227 4.965 1.00 77.75 86 VAL A N 1
ATOM 673 C CA . VAL A 1 86 ? -11.873 13.897 3.630 1.00 77.75 86 VAL A CA 1
ATOM 674 C C . VAL A 1 86 ? -10.646 12.993 3.707 1.00 77.75 86 VAL A C 1
ATOM 676 O O . VAL A 1 86 ? -10.070 12.665 2.678 1.00 77.75 86 VAL A O 1
ATOM 679 N N . LYS A 1 87 ? -10.210 12.630 4.917 1.00 81.94 87 LYS A N 1
ATOM 680 C CA . LYS A 1 87 ? -9.064 11.752 5.127 1.00 81.94 87 LYS A CA 1
ATOM 681 C C . LYS A 1 87 ? -9.549 10.359 5.495 1.00 81.94 87 LYS A C 1
ATOM 683 O O . LYS A 1 87 ? -10.424 10.208 6.352 1.00 81.94 87 LYS A O 1
ATOM 688 N N . LYS A 1 88 ? -8.936 9.362 4.864 1.00 86.94 88 LYS A N 1
ATOM 689 C CA . LYS A 1 88 ? -9.091 7.951 5.201 1.00 86.94 88 LYS A CA 1
ATOM 690 C C . LYS A 1 88 ? -7.828 7.465 5.892 1.00 86.94 88 LYS A C 1
ATOM 692 O O . LYS A 1 88 ? -6.719 7.864 5.539 1.00 86.94 88 LYS A O 1
ATOM 697 N N . TYR A 1 89 ? -8.009 6.600 6.871 1.00 90.00 89 TYR A N 1
ATOM 698 C CA . TYR A 1 89 ? -6.941 5.981 7.632 1.00 90.00 89 TYR A CA 1
ATOM 699 C C . TYR A 1 89 ? -7.137 4.472 7.599 1.00 90.00 89 TYR A C 1
ATOM 701 O O . TYR A 1 89 ? -8.245 3.979 7.821 1.00 90.00 89 TYR A O 1
ATOM 709 N N . LEU A 1 90 ? -6.065 3.740 7.319 1.00 90.50 90 LEU A N 1
ATOM 710 C CA . LEU A 1 90 ? -6.080 2.286 7.272 1.00 90.50 90 LEU A CA 1
ATOM 711 C C . LEU A 1 90 ? -5.401 1.727 8.510 1.00 90.50 90 LEU A C 1
ATOM 713 O O . LEU A 1 90 ? -4.301 2.148 8.878 1.00 90.50 90 LEU A O 1
ATOM 717 N N . VAL A 1 91 ? -6.067 0.753 9.119 1.00 91.31 91 VAL A N 1
ATOM 718 C CA . VAL A 1 91 ? -5.495 -0.081 10.169 1.00 91.31 91 VAL A CA 1
ATOM 719 C C . VAL A 1 91 ? -5.170 -1.428 9.559 1.00 91.31 91 VAL A C 1
ATOM 721 O O . VAL A 1 91 ? -6.060 -2.116 9.056 1.00 91.31 91 VAL A O 1
ATOM 724 N N . LEU A 1 92 ? -3.896 -1.786 9.589 1.00 91.38 92 LEU A N 1
ATOM 725 C CA . LEU A 1 92 ? -3.339 -2.934 8.899 1.00 91.38 92 LEU A CA 1
ATOM 726 C C . LEU A 1 92 ? -2.746 -3.928 9.896 1.00 91.38 92 LEU A C 1
ATOM 728 O O . LEU A 1 92 ? -2.161 -3.538 10.905 1.00 91.38 92 LEU A O 1
ATOM 732 N N . VAL A 1 93 ? -2.849 -5.211 9.576 1.00 91.31 93 VAL A N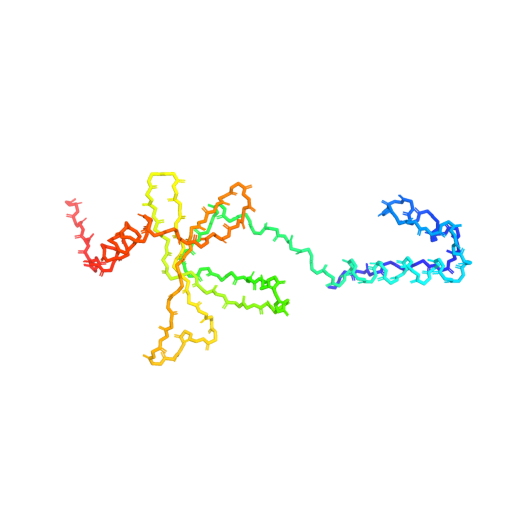 1
ATOM 733 C CA . VAL A 1 93 ? -2.113 -6.297 10.236 1.00 91.31 93 VAL A CA 1
ATOM 734 C C . VAL A 1 93 ? -1.345 -7.064 9.172 1.00 91.31 93 VAL A C 1
ATOM 736 O O . VAL A 1 93 ? -1.857 -7.252 8.068 1.00 91.31 93 VAL A O 1
ATOM 739 N N . LYS A 1 94 ? -0.122 -7.506 9.464 1.00 88.38 94 LYS A N 1
ATOM 740 C CA . LYS A 1 94 ? 0.595 -8.367 8.522 1.00 88.38 94 LYS A CA 1
ATOM 741 C C . LYS A 1 94 ? -0.099 -9.723 8.429 1.00 88.38 94 LYS A C 1
ATOM 743 O O . LYS A 1 94 ? -0.415 -10.334 9.448 1.00 88.38 94 LYS A O 1
ATOM 748 N N . VAL A 1 95 ? -0.307 -10.224 7.213 1.00 87.38 95 VAL A N 1
ATOM 749 C CA . VAL A 1 95 ? -1.006 -11.502 6.979 1.00 87.38 95 VAL A CA 1
ATOM 750 C C . VAL A 1 95 ? -0.247 -12.684 7.598 1.00 87.38 95 VAL A C 1
ATOM 752 O O . VAL A 1 95 ? -0.856 -13.654 8.040 1.00 87.38 95 VAL A O 1
ATOM 755 N N . ASN A 1 96 ? 1.082 -12.613 7.673 1.00 85.81 96 ASN A N 1
ATOM 756 C CA . ASN A 1 96 ? 1.898 -13.646 8.318 1.00 85.81 96 ASN A CA 1
ATOM 757 C C . ASN A 1 96 ? 1.816 -13.627 9.859 1.00 85.81 96 ASN A C 1
ATOM 759 O O . ASN A 1 96 ? 2.049 -14.668 10.466 1.00 85.81 96 ASN A O 1
ATOM 763 N N . GLU A 1 97 ? 1.448 -12.496 10.467 1.00 85.56 97 GLU A N 1
ATOM 764 C CA . GLU A 1 97 ? 1.329 -12.313 11.923 1.00 85.56 97 GLU A CA 1
ATOM 765 C C . GLU A 1 97 ? -0.130 -12.408 12.411 1.00 85.56 97 GLU A C 1
ATOM 767 O O . GLU A 1 97 ? -0.371 -12.575 13.602 1.00 85.56 97 GLU A O 1
ATOM 772 N N . GLU A 1 98 ? -1.132 -12.359 11.521 1.00 80.19 98 GLU A N 1
ATOM 773 C CA . GLU A 1 98 ? -2.557 -12.279 11.905 1.00 80.19 98 GLU A CA 1
ATOM 774 C C . GLU A 1 98 ? -3.075 -13.478 12.724 1.00 80.19 98 GLU A C 1
ATOM 776 O O . GLU A 1 98 ? -4.111 -13.383 13.380 1.00 80.19 98 GLU A O 1
ATOM 781 N N . ASN A 1 99 ? -2.366 -14.611 12.683 1.00 79.19 99 ASN A N 1
ATOM 782 C CA . ASN A 1 99 ? -2.702 -15.832 13.424 1.00 79.19 99 ASN A CA 1
ATOM 783 C C . ASN A 1 99 ? -1.907 -15.987 14.732 1.00 79.19 99 ASN A C 1
ATOM 785 O O . ASN A 1 99 ? -2.032 -17.013 15.409 1.00 79.19 99 ASN A O 1
ATOM 789 N N . GLU A 1 100 ? -1.062 -15.017 15.077 1.00 80.31 100 GLU A N 1
ATOM 790 C CA . GLU A 1 100 ? -0.319 -15.020 16.331 1.00 80.31 100 GLU A CA 1
ATOM 791 C C . GLU A 1 100 ? -1.222 -14.630 17.511 1.00 80.31 100 GLU A C 1
ATOM 793 O O . GLU A 1 100 ? -2.222 -13.929 17.364 1.00 80.31 100 GLU A O 1
ATOM 798 N N . ASN A 1 101 ? -0.880 -15.106 18.714 1.00 76.12 101 ASN A N 1
ATOM 799 C CA . ASN A 1 101 ? -1.645 -14.785 19.927 1.00 76.12 101 ASN A CA 1
ATOM 800 C C . ASN A 1 101 ? -1.597 -13.286 20.269 1.00 76.12 101 ASN A C 1
ATOM 802 O O . ASN A 1 101 ? -2.503 -12.774 20.921 1.00 76.12 101 ASN A O 1
ATOM 806 N N . GLU A 1 102 ? -0.529 -12.612 19.851 1.00 81.00 102 GLU A N 1
ATOM 807 C CA . GLU A 1 102 ? -0.329 -11.173 19.951 1.00 81.00 102 GLU A CA 1
ATOM 808 C C . GLU A 1 102 ? 0.245 -10.719 18.610 1.00 81.00 102 GLU A C 1
ATOM 810 O O . GLU A 1 102 ? 1.226 -11.293 18.148 1.00 81.00 102 GLU A O 1
ATOM 815 N N . TYR A 1 103 ? -0.367 -9.718 17.982 1.00 83.81 103 TYR A N 1
ATOM 816 C CA . TYR A 1 103 ? 0.072 -9.185 16.695 1.00 83.81 103 TYR A CA 1
ATOM 817 C C . TYR A 1 103 ? 0.091 -7.661 16.725 1.00 83.81 103 TYR A C 1
ATOM 819 O O . TYR A 1 103 ? -0.632 -7.020 17.496 1.00 83.81 103 TYR A O 1
ATOM 827 N N . ASN A 1 104 ? 0.926 -7.076 15.870 1.00 87.19 104 ASN A N 1
ATOM 828 C CA . ASN A 1 104 ? 1.045 -5.630 15.763 1.00 87.19 104 ASN A CA 1
ATOM 829 C C . ASN A 1 104 ? 0.003 -5.066 14.798 1.00 87.19 104 ASN A C 1
ATOM 831 O O . ASN A 1 104 ? -0.289 -5.641 13.749 1.00 87.19 104 ASN A O 1
ATOM 835 N N . LEU A 1 105 ? -0.526 -3.899 15.155 1.00 89.06 105 LEU A N 1
ATOM 836 C CA . LEU A 1 105 ? -1.382 -3.106 14.287 1.00 89.06 105 LEU A CA 1
ATOM 837 C C . LEU A 1 105 ? -0.611 -1.901 13.776 1.00 89.06 105 LEU A C 1
ATOM 839 O O . LEU A 1 105 ? 0.013 -1.170 14.546 1.00 89.06 105 LEU A O 1
ATOM 843 N N . TYR A 1 106 ? -0.701 -1.685 12.473 1.00 90.50 106 TYR A N 1
ATOM 844 C CA . TYR A 1 106 ? -0.059 -0.583 11.783 1.00 90.50 106 TYR A CA 1
ATOM 845 C C . TYR A 1 106 ? -1.114 0.416 11.326 1.00 90.50 106 TYR A C 1
ATOM 847 O O . TYR A 1 106 ? -2.160 0.032 10.806 1.00 90.50 106 TYR A O 1
ATOM 855 N N . PHE A 1 107 ? -0.842 1.702 11.516 1.00 91.88 107 PHE A N 1
ATOM 856 C CA . PHE A 1 107 ? -1.789 2.775 11.234 1.00 91.88 107 PHE A CA 1
ATOM 857 C C . PHE A 1 107 ? -1.181 3.738 10.222 1.00 91.88 107 PHE A C 1
ATOM 859 O O . PHE A 1 107 ? -0.110 4.298 10.462 1.00 91.88 107 PHE A O 1
ATOM 866 N N . TYR A 1 108 ? -1.890 3.956 9.119 1.00 90.88 108 TYR A N 1
ATOM 867 C CA . TYR A 1 108 ? -1.449 4.836 8.040 1.00 90.88 108 TYR A CA 1
ATOM 868 C C . TYR A 1 108 ? -2.578 5.754 7.587 1.00 90.88 108 TYR A C 1
ATOM 870 O O . TYR A 1 108 ? -3.747 5.367 7.584 1.00 90.88 108 TYR A O 1
ATOM 878 N N . ALA A 1 109 ? -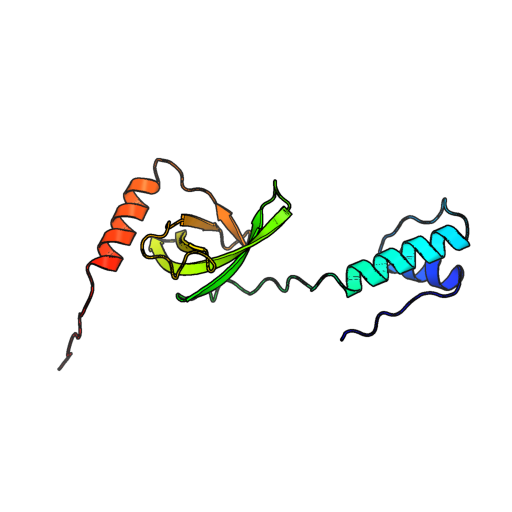2.226 6.969 7.174 1.00 89.19 109 ALA A N 1
ATOM 879 C CA . ALA A 1 109 ? -3.115 7.798 6.374 1.00 89.19 109 ALA A CA 1
ATOM 880 C C . ALA A 1 109 ? -3.081 7.305 4.928 1.00 89.19 109 ALA A C 1
ATOM 882 O O . ALA A 1 109 ? -2.022 6.947 4.419 1.00 89.19 109 ALA A O 1
ATOM 883 N N . PHE A 1 110 ? -4.233 7.300 4.272 1.00 87.50 110 PHE A N 1
ATOM 884 C CA . PHE A 1 110 ? -4.347 6.919 2.875 1.00 87.50 110 PHE A CA 1
ATOM 885 C C . PHE A 1 110 ? -4.611 8.155 2.018 1.00 87.50 110 PHE A C 1
ATOM 887 O O . PHE A 1 110 ? -5.616 8.848 2.203 1.00 87.50 110 PHE A O 1
ATOM 894 N N . GLU A 1 111 ? -3.696 8.440 1.092 1.00 83.81 111 GLU A N 1
ATOM 895 C CA . GLU A 1 111 ? -3.847 9.517 0.119 1.00 83.81 111 GLU A CA 1
ATOM 896 C C . GLU A 1 111 ? -4.372 8.958 -1.207 1.00 83.81 111 GLU A C 1
ATOM 898 O O . GLU A 1 111 ? -3.615 8.461 -2.038 1.00 83.81 111 GLU A O 1
ATOM 903 N N . GLU A 1 112 ? -5.683 9.085 -1.430 1.00 76.06 112 GLU A N 1
ATOM 904 C CA . GLU A 1 112 ? -6.357 8.547 -2.622 1.00 76.06 112 GLU A CA 1
ATOM 905 C C . GLU A 1 112 ? -5.767 9.072 -3.938 1.00 76.06 112 GLU A C 1
ATOM 907 O O . GLU A 1 112 ? -5.684 8.332 -4.910 1.00 76.06 112 GLU A O 1
ATOM 912 N N . SER A 1 113 ? -5.321 10.333 -3.985 1.00 76.00 113 SER A N 1
ATOM 913 C CA . SER A 1 113 ? -4.776 10.929 -5.212 1.00 76.00 113 SER A CA 1
ATOM 914 C C . SER A 1 113 ? -3.440 10.336 -5.647 1.00 76.00 113 SER A C 1
ATOM 916 O O . SER A 1 113 ? -3.133 10.369 -6.838 1.00 76.00 113 SER A O 1
ATOM 918 N N . GLN A 1 114 ? -2.641 9.851 -4.696 1.00 73.38 114 GLN A N 1
ATOM 919 C CA . GLN A 1 114 ? -1.316 9.279 -4.957 1.00 73.38 114 GLN A CA 1
ATOM 920 C C . GLN A 1 114 ? -1.297 7.757 -4.782 1.00 73.38 114 GLN A C 1
ATOM 922 O O . GLN A 1 114 ? -0.342 7.120 -5.205 1.00 73.38 114 GLN A O 1
ATOM 927 N N . HIS A 1 115 ? -2.379 7.174 -4.254 1.00 74.12 115 HIS A N 1
ATOM 928 C CA . HIS A 1 115 ? -2.473 5.761 -3.889 1.00 74.12 115 HIS A CA 1
ATOM 929 C C . HIS A 1 115 ? -1.409 5.332 -2.868 1.00 74.12 115 HIS A C 1
ATOM 931 O O . HIS A 1 115 ? -0.995 4.175 -2.850 1.00 74.12 115 HIS A O 1
ATOM 937 N N . ASP A 1 116 ? -1.019 6.260 -1.993 1.00 80.75 116 ASP A N 1
ATOM 938 C CA . ASP A 1 116 ? 0.090 6.086 -1.061 1.00 80.75 116 ASP A CA 1
ATOM 939 C C . ASP A 1 116 ? -0.379 5.987 0.394 1.00 80.75 116 ASP A C 1
ATOM 941 O O . ASP A 1 116 ? -1.376 6.591 0.814 1.00 80.75 116 ASP A O 1
ATOM 945 N N . LEU A 1 117 ? 0.386 5.218 1.173 1.00 84.56 117 LEU A N 1
ATOM 946 C CA . LEU A 1 117 ? 0.257 5.132 2.623 1.00 84.56 117 LEU A CA 1
ATOM 947 C C . LEU A 1 117 ? 1.280 6.044 3.286 1.00 84.56 117 LEU A C 1
ATOM 949 O O . LEU A 1 117 ? 2.488 5.873 3.141 1.00 84.56 117 LEU A O 1
ATOM 953 N N . ILE A 1 118 ? 0.779 7.007 4.049 1.00 87.00 118 ILE A N 1
ATOM 954 C CA . ILE A 1 118 ? 1.583 8.033 4.700 1.00 87.00 118 ILE A CA 1
ATOM 955 C C . ILE A 1 118 ? 1.626 7.748 6.198 1.00 87.00 118 ILE A C 1
ATOM 957 O O . ILE A 1 118 ? 0.606 7.460 6.833 1.00 87.00 118 ILE A O 1
ATOM 961 N N . ILE A 1 119 ? 2.824 7.842 6.772 1.00 87.50 119 ILE A N 1
ATOM 962 C CA . ILE A 1 119 ? 3.026 7.737 8.218 1.00 87.50 119 ILE A CA 1
ATOM 963 C C . ILE A 1 119 ? 2.272 8.877 8.907 1.00 87.50 119 ILE A C 1
ATOM 965 O O . ILE A 1 119 ? 2.388 10.041 8.520 1.00 87.50 119 ILE A O 1
ATOM 969 N N . LEU A 1 120 ? 1.514 8.530 9.945 1.00 87.94 120 LEU A N 1
ATOM 970 C CA . LEU A 1 120 ? 0.748 9.500 10.717 1.00 87.94 120 LEU A CA 1
ATOM 971 C C . LEU A 1 120 ? 1.659 10.523 11.391 1.00 87.94 120 LEU A C 1
ATOM 973 O O . LEU A 1 120 ? 2.688 10.185 11.977 1.00 87.94 120 LEU A O 1
ATOM 977 N N . THR A 1 121 ? 1.241 11.782 11.343 1.00 87.38 121 THR A N 1
ATOM 978 C CA . THR A 1 121 ? 1.894 12.852 12.100 1.00 87.38 121 THR A CA 1
ATOM 979 C C . THR A 1 121 ? 1.496 12.806 13.581 1.00 87.38 121 THR A C 1
ATOM 981 O O . THR A 1 121 ? 0.443 12.273 13.939 1.00 87.38 121 THR A O 1
ATOM 984 N N . GLU A 1 122 ? 2.307 13.407 14.462 1.00 87.56 122 GLU A N 1
ATOM 985 C CA . GLU A 1 122 ? 2.012 13.478 15.908 1.00 87.56 122 GLU A CA 1
ATOM 986 C C . GLU A 1 122 ? 0.664 14.156 16.213 1.00 87.56 122 GLU A C 1
ATOM 988 O O . GLU A 1 122 ? 0.020 13.838 17.209 1.00 87.56 122 GLU A O 1
ATOM 993 N N . GLU A 1 123 ? 0.213 15.070 15.351 1.00 85.81 123 GLU A N 1
ATOM 994 C CA . GLU A 1 123 ? -1.077 15.752 15.494 1.00 85.81 123 GLU A CA 1
ATOM 995 C C . GLU A 1 123 ? -2.264 14.868 15.085 1.00 85.81 123 GLU A C 1
ATOM 997 O O . GLU A 1 123 ? -3.371 15.028 15.602 1.00 85.81 123 GLU A O 1
ATOM 1002 N N . GLU A 1 124 ? -2.048 13.927 14.163 1.00 84.62 124 GLU A N 1
ATOM 1003 C CA . GLU A 1 124 ? -3.081 13.007 13.682 1.00 84.62 124 GLU A CA 1
ATOM 1004 C C . GLU A 1 124 ? -3.274 11.817 14.615 1.00 84.62 124 GLU A C 1
ATOM 1006 O O . GLU A 1 124 ? -4.391 11.306 14.726 1.00 84.62 124 GLU A O 1
ATOM 1011 N N . TRP A 1 125 ? -2.222 11.403 15.323 1.00 88.94 125 TRP A N 1
ATOM 1012 C CA . TRP A 1 125 ? -2.263 10.222 16.181 1.00 88.94 125 TRP A CA 1
ATOM 1013 C C . TRP A 1 125 ? -3.399 10.241 17.221 1.00 88.94 125 TRP A C 1
ATOM 1015 O O . TRP A 1 125 ? -4.189 9.296 17.230 1.00 88.94 125 TRP A O 1
ATOM 1025 N N . PRO A 1 126 ? -3.601 11.311 18.025 1.00 88.56 126 PRO A N 1
ATOM 1026 C CA . PRO A 1 126 ? -4.674 11.343 19.025 1.00 88.56 126 PRO A CA 1
ATOM 1027 C C . PRO A 1 126 ? -6.074 11.234 18.413 1.00 88.56 126 PRO A C 1
ATOM 1029 O O . PRO A 1 126 ? -7.019 10.758 19.043 1.00 88.56 126 PRO A O 1
ATOM 1032 N N . MET A 1 127 ? -6.231 11.711 17.178 1.00 87.56 127 MET A N 1
ATOM 1033 C CA . MET A 1 127 ? -7.493 11.638 16.455 1.00 87.56 127 MET A CA 1
ATOM 1034 C C . MET A 1 127 ? -7.746 10.222 15.935 1.00 87.56 127 MET A C 1
ATOM 1036 O O . MET A 1 127 ? -8.841 9.696 16.129 1.00 87.56 127 MET A O 1
ATOM 1040 N N . VAL A 1 128 ? -6.743 9.603 15.307 1.00 87.56 128 VAL A N 1
ATOM 1041 C CA . VAL A 1 128 ? -6.831 8.232 14.782 1.00 87.56 128 VAL A CA 1
ATOM 1042 C C . VAL A 1 128 ? -7.050 7.230 15.912 1.00 87.56 128 VAL A C 1
ATOM 1044 O O . VAL A 1 128 ? -7.924 6.374 15.795 1.00 87.56 128 VAL A O 1
ATOM 1047 N N . GLU A 1 129 ? -6.340 7.382 17.029 1.00 87.31 129 GLU A N 1
ATOM 1048 C CA . GLU A 1 129 ? -6.517 6.564 18.233 1.00 87.31 129 GLU A CA 1
ATOM 1049 C C . GLU A 1 129 ? -7.967 6.629 18.732 1.00 87.31 129 GLU A C 1
ATOM 1051 O O . GLU A 1 129 ? -8.625 5.602 18.897 1.00 87.31 129 GLU A O 1
ATOM 1056 N N . LYS A 1 130 ? -8.528 7.838 18.846 1.00 87.56 130 LYS A N 1
ATOM 1057 C CA . LYS A 1 130 ? -9.926 8.023 19.247 1.00 87.56 130 LYS A CA 1
ATOM 1058 C C . LYS A 1 130 ? -10.919 7.396 18.261 1.00 87.56 130 LYS A C 1
ATOM 1060 O O . LYS A 1 130 ? -11.912 6.807 18.686 1.00 87.56 130 LYS A O 1
ATOM 1065 N N . LEU A 1 131 ? -10.694 7.533 16.952 1.00 87.12 131 LEU A N 1
ATOM 1066 C CA . LEU A 1 131 ? -11.542 6.905 15.926 1.00 87.12 131 LEU A CA 1
ATOM 1067 C C . LEU A 1 131 ? -11.487 5.379 16.026 1.00 87.12 131 LEU A C 1
ATOM 1069 O O . LEU A 1 131 ? -12.521 4.711 15.945 1.00 87.12 131 LEU A O 1
ATOM 1073 N N . TYR A 1 132 ? -10.292 4.839 16.251 1.00 87.81 132 TYR A N 1
ATOM 1074 C CA . TYR A 1 132 ? -10.073 3.416 16.423 1.00 87.81 132 TYR A CA 1
ATOM 1075 C C . TYR A 1 132 ? -10.799 2.882 17.661 1.00 87.81 132 TYR A C 1
ATOM 1077 O O . TYR A 1 132 ? -11.577 1.933 17.539 1.00 87.81 132 TYR A O 1
ATOM 1085 N N . GLU A 1 133 ? -10.654 3.535 18.816 1.00 87.12 133 GLU A N 1
ATOM 1086 C CA . GLU A 1 133 ? -11.375 3.181 20.045 1.00 87.12 133 GLU A CA 1
ATOM 1087 C C . GLU A 1 133 ? -12.896 3.202 19.849 1.00 87.12 133 GLU A C 1
ATOM 1089 O O . GLU A 1 133 ? -13.587 2.251 20.215 1.00 87.12 133 GLU A O 1
ATOM 1094 N N . LEU A 1 134 ? -13.432 4.255 19.222 1.00 83.56 134 LEU A N 1
ATOM 1095 C CA . LEU A 1 134 ? -14.865 4.367 18.932 1.00 83.56 134 LEU A CA 1
ATOM 1096 C C . LEU A 1 134 ? -15.358 3.251 18.006 1.00 83.56 134 LEU A C 1
ATOM 1098 O O . LEU A 1 134 ? -16.476 2.760 18.175 1.00 83.56 134 LEU A O 1
ATOM 1102 N N . SER A 1 135 ? -14.532 2.835 17.045 1.00 79.38 135 SER A N 1
ATOM 1103 C CA . SER A 1 135 ? -14.854 1.726 16.144 1.00 79.38 135 SER A CA 1
ATOM 1104 C C . SER A 1 135 ? -14.858 0.364 16.855 1.00 79.38 135 SER A C 1
ATOM 1106 O O . SER A 1 135 ? -15.630 -0.511 16.471 1.00 79.38 135 SER A O 1
ATOM 1108 N N . HIS A 1 136 ? -14.075 0.213 17.930 1.00 73.75 136 HIS A N 1
ATOM 1109 C CA . HIS A 1 136 ? -14.003 -0.997 18.762 1.00 73.75 136 HIS A CA 1
ATOM 1110 C C . HIS A 1 136 ? -15.088 -1.057 19.844 1.00 73.75 136 HIS A C 1
ATOM 1112 O O . HIS A 1 136 ? -15.426 -2.134 20.329 1.00 73.75 136 HIS A O 1
ATOM 1118 N N . GLN A 1 137 ? -15.674 0.085 20.211 1.00 64.31 137 GLN A N 1
ATOM 1119 C CA . GLN A 1 137 ? -16.749 0.168 21.205 1.00 64.31 137 GLN A CA 1
ATOM 1120 C C . GLN A 1 137 ? -18.141 -0.211 20.667 1.00 64.31 137 GLN A C 1
ATOM 1122 O O . GLN A 1 137 ? -19.094 -0.222 21.444 1.00 64.31 137 GLN A O 1
ATOM 1127 N N . LYS A 1 138 ? -18.291 -0.551 19.378 1.00 46.94 138 LYS A N 1
ATOM 1128 C CA . LYS A 1 138 ? -19.559 -1.055 18.819 1.00 46.94 138 LYS A CA 1
ATOM 1129 C C . LYS A 1 138 ? -19.504 -2.545 18.458 1.00 46.94 138 LYS A C 1
ATOM 1131 O O . LYS A 1 138 ? -19.310 -2.882 17.292 1.00 46.94 138 LYS A O 1
ATOM 1136 N N . PRO A 1 139 ? -19.826 -3.441 19.397 1.00 47.34 139 PRO A N 1
ATOM 1137 C CA . PRO A 1 139 ? -20.724 -4.547 19.122 1.00 47.34 139 PRO A CA 1
ATOM 1138 C C . PRO A 1 139 ? -22.177 -4.056 19.318 1.00 47.34 139 PRO A C 1
ATOM 1140 O O . PRO A 1 139 ? -22.487 -3.428 20.325 1.00 47.34 139 PRO A O 1
ATOM 1143 N N . ASP A 1 140 ? -23.057 -4.302 18.345 1.00 42.69 140 ASP A N 1
ATOM 1144 C CA . ASP A 1 140 ? -24.517 -4.098 18.425 1.00 42.69 140 ASP A CA 1
ATOM 1145 C C . ASP A 1 140 ? -25.050 -2.658 18.639 1.00 42.69 140 ASP A C 1
ATOM 1147 O O . ASP A 1 140 ? -25.383 -2.226 19.740 1.00 42.69 140 ASP A O 1
ATOM 1151 N N . LEU A 1 141 ? -25.335 -1.950 17.539 1.00 38.88 141 LEU A N 1
ATOM 1152 C CA . LEU A 1 141 ? -26.658 -1.318 17.435 1.00 38.88 141 LEU A CA 1
ATOM 1153 C C . LEU A 1 141 ? -27.420 -2.024 16.321 1.00 38.88 141 LEU A C 1
ATOM 1155 O O . LEU A 1 141 ? -27.562 -1.519 15.208 1.00 38.88 141 LEU A O 1
ATOM 1159 N N . ASP A 1 142 ? -27.950 -3.186 16.683 1.00 38.91 142 ASP A N 1
ATOM 1160 C CA . ASP A 1 142 ? -29.227 -3.668 16.182 1.00 38.91 142 ASP A CA 1
ATOM 1161 C C . ASP A 1 142 ? -30.293 -2.632 16.604 1.00 38.91 142 ASP A C 1
ATOM 1163 O O . ASP A 1 142 ? -31.034 -2.783 17.576 1.00 38.91 142 ASP A O 1
ATOM 1167 N N . LEU A 1 143 ? -30.307 -1.479 15.925 1.00 38.12 143 LEU A N 1
ATOM 1168 C CA . LEU A 1 143 ? -31.457 -0.588 15.938 1.00 38.12 143 LEU A CA 1
ATOM 1169 C C . LEU A 1 143 ? -32.529 -1.294 15.124 1.00 38.12 143 LEU A C 1
ATOM 1171 O O . LEU A 1 143 ? -32.704 -1.039 13.934 1.00 38.12 143 LEU A O 1
ATOM 1175 N N . GLN A 1 144 ? -33.247 -2.183 15.808 1.00 44.56 144 GLN A N 1
ATOM 1176 C CA . GLN A 1 144 ? -34.617 -2.524 15.473 1.00 44.56 144 GLN A CA 1
ATOM 1177 C C . GLN A 1 144 ? -35.408 -1.215 15.383 1.00 44.56 144 GLN A C 1
ATOM 1179 O O . GLN A 1 144 ? -35.940 -0.699 16.367 1.00 44.56 144 GLN A O 1
ATOM 1184 N N . LEU A 1 145 ? -35.436 -0.635 14.188 1.00 37.34 145 LEU A N 1
ATOM 1185 C CA . LEU A 1 145 ? -36.389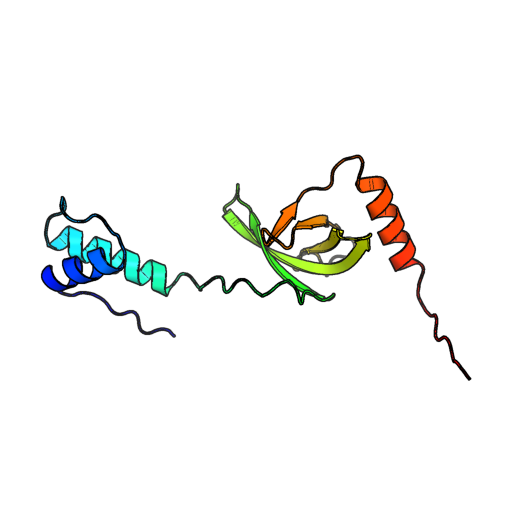 0.390 13.816 1.00 37.34 145 LEU A CA 1
ATOM 1186 C C . LEU A 1 145 ? -37.658 -0.328 13.354 1.00 37.34 145 LEU A C 1
ATOM 1188 O O . LEU A 1 145 ? -37.777 -0.671 12.185 1.00 37.34 145 LEU A O 1
ATOM 1192 N N . ILE A 1 146 ? -38.535 -0.529 14.346 1.00 41.72 146 ILE A N 1
ATOM 1193 C CA . ILE A 1 146 ? -40.012 -0.546 14.310 1.00 41.72 146 ILE A CA 1
ATOM 1194 C C . ILE A 1 146 ? -40.672 -1.507 13.313 1.00 41.72 146 ILE A C 1
ATOM 1196 O O . ILE A 1 146 ? -40.685 -1.221 12.097 1.00 41.72 146 ILE A O 1
#

pLDDT: mean 78.12, std 14.95, range [37.34, 91.88]

Foldseek 3Di:
DDDQDADDWQVSLVVQCVVVVHDCVPDDTVVSSVVSSVVSVVVVPPDPPPVPLCVPPDQQDKDFDADPVVRDTFIWGFNDWFDDDPKIKTWIWTPVCPPPPDTDIDIFIADSVVRDTHHDDPVCVVVVVVRVVVVVPDDDPPPPPD